Protein AF-F9QAK1-F1 (afdb_monomer)

Organism: NCBI:txid1035188

Foldseek 3Di:
DVVVVPDDPDDDDDDPQFPDDVVVVAQWTWGHPPPPDIDIGHDDKDFQPDDQLLQSLQVGLLVRCVSCVVVVHQDAEAEKEWEDAVVPDPVVSVVSSPNSNQVNCVVSVYGHPYYDYDHDPGIMMD

Structure (mmCIF, N/CA/C/O backbone):
data_AF-F9QAK1-F1
#
_entry.id   AF-F9QAK1-F1
#
loop_
_atom_site.group_PDB
_atom_site.id
_atom_site.type_symbol
_atom_site.label_atom_id
_atom_site.label_alt_id
_atom_site.label_comp_id
_atom_site.label_asym_id
_atom_site.label_entity_id
_atom_site.label_seq_id
_atom_site.pdbx_PDB_ins_code
_atom_site.Cartn_x
_atom_site.Cartn_y
_atom_site.Cartn_z
_atom_site.occupancy
_atom_site.B_iso_or_equiv
_atom_site.auth_seq_id
_atom_site.auth_comp_id
_atom_site.auth_asym_id
_atom_site.auth_atom_id
_atom_site.pdbx_PDB_model_num
ATOM 1 N N . MET A 1 1 ? 18.904 1.248 15.727 1.00 72.75 1 MET A N 1
ATOM 2 C CA . MET A 1 1 ? 18.724 2.076 14.516 1.00 72.75 1 MET A CA 1
ATOM 3 C C . MET A 1 1 ? 17.330 2.685 14.494 1.00 72.75 1 MET A C 1
ATOM 5 O O . MET A 1 1 ? 17.240 3.874 14.751 1.00 72.75 1 MET A O 1
ATOM 9 N N . LEU A 1 2 ? 16.257 1.900 14.322 1.00 72.50 2 LEU A N 1
ATOM 10 C CA . LEU A 1 2 ? 14.879 2.423 14.310 1.00 72.50 2 LEU A CA 1
ATOM 11 C C . LEU A 1 2 ? 14.512 3.217 15.576 1.00 72.50 2 LEU A C 1
ATOM 13 O O . LEU A 1 2 ? 14.074 4.354 15.477 1.00 72.50 2 LEU A O 1
ATOM 17 N N . GLY A 1 3 ? 14.806 2.680 16.765 1.00 76.06 3 GLY A N 1
ATOM 18 C CA . GLY A 1 3 ? 14.561 3.395 18.025 1.00 76.06 3 GLY A CA 1
ATOM 19 C C . GLY A 1 3 ? 15.327 4.717 18.172 1.00 76.06 3 GLY A C 1
ATOM 20 O O . GLY A 1 3 ? 14.906 5.570 18.936 1.00 76.06 3 GLY A O 1
ATOM 21 N N . THR A 1 4 ? 16.421 4.914 17.430 1.00 84.38 4 THR A N 1
ATOM 22 C CA . THR A 1 4 ? 17.136 6.200 17.375 1.00 84.38 4 THR A CA 1
ATOM 23 C C . THR A 1 4 ? 16.490 7.149 16.365 1.00 84.38 4 THR A C 1
ATOM 25 O O . THR A 1 4 ? 16.403 8.337 16.631 1.00 84.38 4 THR A O 1
ATOM 28 N N . ILE A 1 5 ? 16.015 6.635 15.224 1.00 82.75 5 ILE A N 1
ATOM 29 C CA . ILE A 1 5 ? 15.343 7.426 14.176 1.00 82.75 5 ILE A CA 1
ATOM 30 C C . ILE A 1 5 ? 14.000 7.976 14.674 1.00 82.75 5 ILE A C 1
ATOM 32 O O . ILE A 1 5 ? 13.645 9.104 14.354 1.00 82.75 5 ILE A O 1
ATOM 36 N N . LEU A 1 6 ? 13.263 7.185 15.458 1.00 81.69 6 LEU A N 1
ATOM 37 C CA . LEU A 1 6 ? 11.950 7.562 15.990 1.00 81.69 6 LEU A CA 1
ATOM 38 C C . LEU A 1 6 ? 12.024 8.391 17.282 1.00 81.69 6 LEU A C 1
ATOM 40 O O . LEU A 1 6 ? 10.997 8.877 17.754 1.00 81.69 6 LEU A O 1
ATOM 44 N N . GLN A 1 7 ? 13.212 8.554 17.871 1.00 81.56 7 GLN A N 1
ATOM 45 C CA . GLN A 1 7 ? 13.388 9.430 19.026 1.00 81.56 7 GLN A CA 1
ATOM 46 C C . GLN A 1 7 ? 13.265 10.893 18.603 1.00 81.56 7 GLN A C 1
ATOM 48 O O . GLN A 1 7 ? 13.864 11.330 17.624 1.00 81.56 7 GLN A O 1
ATOM 53 N N . SER A 1 8 ? 12.505 11.655 19.382 1.00 81.88 8 SER A N 1
ATOM 54 C CA . SER A 1 8 ? 12.328 13.088 19.189 1.00 81.88 8 SER A CA 1
ATOM 55 C C . SER A 1 8 ? 12.458 13.808 20.525 1.00 81.88 8 SER A C 1
ATOM 57 O O . SER A 1 8 ? 11.961 13.328 21.543 1.00 81.88 8 SER A O 1
ATOM 59 N N . GLU A 1 9 ? 13.124 14.961 20.509 1.00 85.44 9 GLU A N 1
ATOM 60 C CA . GLU A 1 9 ? 13.187 15.893 21.644 1.00 85.44 9 GLU A CA 1
ATOM 61 C C . GLU A 1 9 ? 12.029 16.905 21.626 1.00 85.44 9 GLU A C 1
ATOM 63 O O . GLU A 1 9 ? 11.902 17.725 22.535 1.00 85.44 9 GLU A O 1
ATOM 68 N N . LEU A 1 10 ? 11.186 16.869 20.587 1.00 86.25 10 LEU A N 1
ATOM 69 C CA . LEU A 1 10 ? 9.997 17.711 20.507 1.00 86.25 10 LEU A CA 1
ATOM 70 C C . LEU A 1 10 ? 8.976 17.305 21.572 1.00 86.25 10 LEU A C 1
ATOM 72 O O . LEU A 1 10 ? 8.874 16.137 21.951 1.00 86.25 10 LEU A O 1
ATOM 76 N N . GLU A 1 11 ? 8.195 18.283 22.035 1.00 84.00 11 GLU A N 1
ATOM 77 C CA . GLU A 1 11 ? 7.142 18.035 23.012 1.00 84.00 11 GLU A CA 1
ATOM 78 C C . GLU A 1 11 ? 6.151 16.998 22.478 1.00 84.00 11 GLU A C 1
ATOM 80 O O . GLU A 1 11 ? 5.661 17.074 21.347 1.00 84.00 11 GLU A O 1
ATOM 85 N N . LYS A 1 12 ? 5.872 16.001 23.316 1.00 80.81 12 LYS A N 1
ATOM 86 C CA . LYS A 1 12 ? 5.019 14.883 22.952 1.00 80.81 12 LYS A CA 1
ATOM 87 C C . LYS A 1 12 ? 3.567 15.344 22.857 1.00 80.81 12 LYS A C 1
ATOM 89 O O . LYS A 1 12 ? 2.920 15.619 23.866 1.00 80.81 12 LYS A O 1
ATOM 94 N N . PHE A 1 13 ? 3.037 15.367 21.641 1.00 84.00 13 PHE A N 1
ATOM 95 C CA . PHE A 1 13 ? 1.614 15.575 21.416 1.00 84.00 13 PHE A CA 1
ATOM 96 C C . PHE A 1 13 ? 0.839 14.296 21.752 1.00 84.00 13 PHE A C 1
ATOM 98 O O . PHE A 1 13 ? 1.142 13.230 21.224 1.00 84.00 13 PHE A O 1
ATOM 105 N N . THR A 1 14 ? -0.153 14.401 22.637 1.00 86.00 14 THR A N 1
ATOM 106 C CA . THR A 1 14 ? -1.003 13.271 23.039 1.00 86.00 14 THR A CA 1
ATOM 107 C C . THR A 1 14 ? -2.431 13.524 22.572 1.00 86.00 14 THR A C 1
ATOM 109 O O . THR A 1 14 ? -3.064 14.475 23.029 1.00 86.00 14 THR A O 1
ATOM 112 N N . ASP A 1 15 ? -2.946 12.661 21.696 1.00 89.88 15 ASP A N 1
ATOM 113 C CA . ASP A 1 15 ? -4.360 12.641 21.310 1.00 89.88 15 ASP A CA 1
ATOM 114 C C . ASP A 1 15 ? -5.036 11.408 21.933 1.00 89.88 15 ASP A C 1
ATOM 116 O O . ASP A 1 15 ? -4.719 10.288 21.533 1.00 89.88 15 ASP A O 1
ATOM 120 N N . PRO A 1 16 ? -5.979 11.574 22.880 1.00 90.62 16 PRO A N 1
ATOM 121 C CA . PRO A 1 16 ? -6.705 10.458 23.488 1.00 90.62 16 PRO A CA 1
ATOM 122 C C . PRO A 1 16 ? -7.487 9.579 22.501 1.00 90.62 16 PRO A C 1
ATOM 124 O O . PRO A 1 16 ? -7.897 8.482 22.872 1.00 90.62 16 PRO A O 1
ATOM 127 N N . ARG A 1 17 ? -7.748 10.058 21.278 1.00 92.94 17 ARG A N 1
ATOM 128 C CA . ARG A 1 17 ? -8.438 9.291 20.230 1.00 92.94 17 ARG A CA 1
ATOM 129 C C . ARG A 1 17 ? -7.494 8.432 19.395 1.00 92.94 17 ARG A C 1
ATOM 131 O O . ARG A 1 17 ? -7.968 7.560 18.673 1.00 92.94 17 ARG A O 1
ATOM 138 N N . LEU A 1 18 ? -6.181 8.647 19.482 1.00 91.62 18 LEU A N 1
ATOM 139 C CA . LEU A 1 18 ? -5.196 7.766 18.866 1.00 91.62 18 LEU A CA 1
ATOM 140 C C . LEU A 1 18 ? -5.006 6.541 19.770 1.00 91.62 18 LEU A C 1
ATOM 142 O O . LEU A 1 18 ? -4.286 6.591 20.763 1.00 91.62 18 LEU A O 1
ATOM 146 N N . LEU A 1 19 ? -5.699 5.452 19.438 1.00 87.31 19 LEU A N 1
ATOM 147 C CA . LEU A 1 19 ? -5.730 4.223 20.234 1.00 87.31 19 LEU A CA 1
ATOM 148 C C . LEU A 1 19 ? -4.431 3.422 20.110 1.00 87.31 19 LEU A C 1
ATOM 150 O O . LEU A 1 19 ? -3.982 2.817 21.079 1.00 87.31 19 LEU A O 1
ATOM 154 N N . VAL A 1 20 ? -3.855 3.417 18.907 1.00 84.31 20 VAL A N 1
ATOM 155 C CA . VAL A 1 20 ? -2.597 2.742 18.570 1.00 84.31 20 VAL A CA 1
ATOM 156 C C . VAL A 1 20 ? -1.777 3.705 17.721 1.00 84.31 20 VAL A C 1
ATOM 158 O O . VAL A 1 20 ? -2.305 4.313 16.788 1.00 84.31 20 VAL A O 1
ATOM 161 N N . GLY A 1 21 ? -0.500 3.870 18.053 1.00 78.44 21 GLY A N 1
ATOM 162 C CA . GLY A 1 21 ? 0.414 4.767 17.350 1.00 78.44 21 GLY A CA 1
ATOM 163 C C . GLY A 1 21 ? 1.869 4.361 17.568 1.00 78.44 21 GLY A C 1
ATOM 164 O O . GLY A 1 21 ? 2.149 3.269 18.051 1.00 78.44 21 GLY A O 1
ATOM 165 N N . ASN A 1 22 ? 2.810 5.265 17.280 1.00 66.19 22 ASN A N 1
ATOM 166 C CA . ASN A 1 22 ? 4.254 4.970 17.325 1.00 66.19 22 ASN A CA 1
ATOM 167 C C . ASN A 1 22 ? 4.776 4.494 18.693 1.00 66.19 22 ASN A C 1
ATOM 169 O O . ASN A 1 22 ? 5.890 3.987 18.785 1.00 66.19 22 ASN A O 1
ATOM 173 N N . GLU A 1 23 ? 4.009 4.685 19.764 1.00 63.03 23 GLU A N 1
ATOM 174 C CA . GLU A 1 23 ? 4.409 4.313 21.121 1.00 63.03 23 GLU A CA 1
ATOM 175 C C . GLU A 1 23 ? 4.351 2.810 21.387 1.00 63.03 23 GLU A C 1
ATOM 177 O O . GLU A 1 23 ? 5.094 2.319 22.236 1.00 63.03 23 GLU A O 1
ATOM 182 N N . THR A 1 24 ? 3.487 2.084 20.675 1.00 61.81 24 THR A N 1
ATOM 183 C CA . THR A 1 24 ? 3.308 0.638 20.853 1.00 61.81 24 THR A CA 1
ATOM 184 C C . THR A 1 24 ? 4.110 -0.190 19.853 1.00 61.81 24 THR A C 1
ATOM 186 O O . THR A 1 24 ? 4.140 -1.407 19.993 1.00 61.81 24 THR A O 1
ATOM 189 N N . ALA A 1 25 ? 4.824 0.455 18.916 1.00 60.41 25 ALA A N 1
ATOM 190 C CA . ALA A 1 25 ? 5.559 -0.202 17.828 1.00 60.41 25 ALA A CA 1
ATOM 191 C C . ALA A 1 25 ? 4.698 -1.218 17.048 1.00 60.41 25 ALA A C 1
ATOM 193 O O . ALA A 1 25 ? 5.206 -2.249 16.618 1.00 60.41 25 ALA A O 1
ATOM 194 N N . ASP A 1 26 ? 3.403 -0.924 16.913 1.00 65.06 26 ASP A N 1
ATOM 195 C CA . ASP A 1 26 ? 2.467 -1.702 16.103 1.00 65.06 26 ASP A CA 1
ATOM 196 C C . ASP A 1 26 ? 2.605 -1.346 14.619 1.00 65.06 26 ASP A C 1
ATOM 198 O O . ASP A 1 26 ? 2.964 -0.218 14.269 1.00 65.06 26 ASP A O 1
ATOM 202 N N . ASP A 1 27 ? 2.244 -2.297 13.760 1.00 72.19 27 ASP A N 1
ATOM 203 C CA . ASP A 1 27 ? 2.361 -2.196 12.300 1.00 72.19 27 ASP A CA 1
ATOM 204 C C . ASP A 1 27 ? 1.354 -1.200 11.676 1.00 72.19 27 ASP A C 1
ATOM 206 O O . ASP A 1 27 ? 1.401 -0.906 10.486 1.00 72.19 27 ASP A O 1
ATOM 210 N N . ALA A 1 28 ? 0.436 -0.629 12.469 1.00 86.38 28 ALA A N 1
ATOM 211 C CA . ALA A 1 28 ? -0.543 0.354 12.010 1.00 86.38 28 ALA A CA 1
ATOM 212 C C . ALA A 1 28 ? -0.965 1.341 13.111 1.00 86.38 28 ALA A C 1
ATOM 214 O O . ALA A 1 28 ? -0.950 1.039 14.304 1.00 86.38 28 ALA A O 1
ATOM 215 N N . ALA A 1 29 ? -1.438 2.517 12.700 1.00 91.44 29 ALA A N 1
ATOM 216 C CA . ALA A 1 29 ? -2.108 3.469 13.579 1.00 91.44 29 ALA A CA 1
ATOM 217 C C . ALA A 1 29 ? -3.623 3.227 13.592 1.00 91.44 29 ALA A C 1
ATOM 219 O O . ALA A 1 29 ? -4.223 2.968 12.547 1.00 91.44 29 ALA A O 1
ATOM 220 N N . VAL A 1 30 ? -4.259 3.380 14.758 1.00 94.00 30 VAL A N 1
ATOM 221 C CA . VAL A 1 30 ? -5.718 3.270 14.912 1.00 94.00 30 VAL A CA 1
ATOM 222 C C . VAL A 1 30 ? -6.275 4.524 15.575 1.00 94.00 30 VAL A C 1
ATOM 224 O O . VAL A 1 30 ? -5.872 4.876 16.682 1.00 94.00 30 VAL A O 1
ATOM 227 N N . TYR A 1 31 ? -7.231 5.179 14.918 1.00 95.00 31 TYR A N 1
ATOM 228 C CA . TYR A 1 31 ? -7.869 6.410 15.388 1.00 95.00 31 TYR A CA 1
ATOM 229 C C . TYR A 1 31 ? -9.369 6.217 15.642 1.00 95.00 31 TYR A C 1
ATOM 231 O O . TYR A 1 31 ? -10.095 5.807 14.739 1.00 95.00 31 TYR A O 1
ATOM 239 N N . ASP A 1 32 ? -9.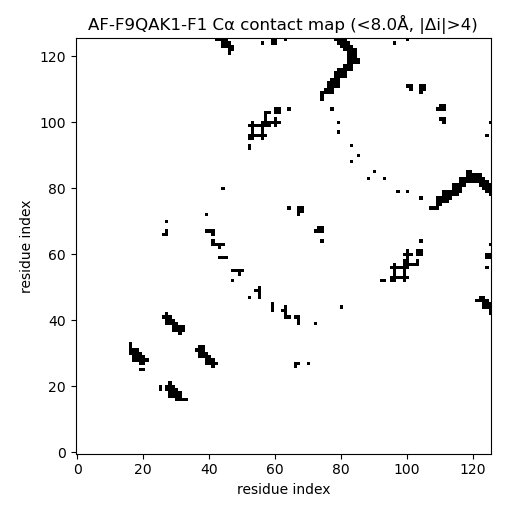854 6.541 16.840 1.00 95.62 32 ASP A N 1
ATOM 240 C CA . ASP A 1 32 ? -11.275 6.471 17.202 1.00 95.62 32 ASP A CA 1
ATOM 241 C C . ASP A 1 32 ? -12.066 7.674 16.663 1.00 95.62 32 ASP A C 1
ATOM 243 O O . ASP A 1 32 ? -11.763 8.838 16.944 1.00 95.62 32 ASP A O 1
ATOM 247 N N . LEU A 1 33 ? -13.142 7.397 15.926 1.00 95.94 33 LEU A N 1
ATOM 248 C CA . LEU A 1 33 ? -14.067 8.414 15.425 1.00 95.94 33 LEU A CA 1
ATOM 249 C C . LEU A 1 33 ? -15.097 8.874 16.474 1.00 95.94 33 LEU A C 1
ATOM 251 O O . LEU A 1 33 ? -15.862 9.804 16.214 1.00 95.94 33 LEU A O 1
ATOM 255 N N . GLY A 1 34 ? -15.132 8.254 17.658 1.00 95.88 34 GLY A N 1
ATOM 256 C CA . GLY A 1 34 ? -16.017 8.615 18.771 1.00 95.88 34 GLY A CA 1
ATOM 257 C C . GLY A 1 34 ? -17.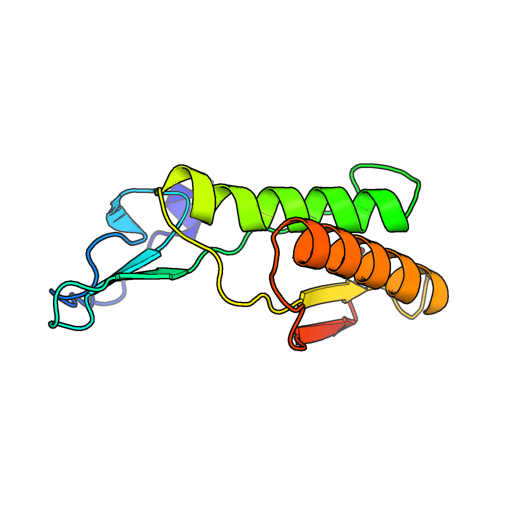443 8.070 18.642 1.00 95.88 34 GLY A C 1
ATOM 258 O O . GLY A 1 34 ? -18.334 8.457 19.396 1.00 95.88 34 GLY A O 1
ATOM 259 N N . ASN A 1 35 ? -17.674 7.178 17.681 1.00 96.00 35 ASN A N 1
ATOM 260 C CA . ASN A 1 35 ? -18.950 6.503 17.434 1.00 96.00 35 ASN A CA 1
ATOM 261 C C . ASN A 1 35 ? -18.812 4.969 17.475 1.00 96.00 35 ASN A C 1
ATOM 263 O O . ASN A 1 35 ? -19.673 4.259 16.956 1.00 96.00 35 ASN A O 1
ATOM 267 N N . GLY A 1 36 ? -17.726 4.466 18.073 1.00 93.38 36 GLY A N 1
ATOM 268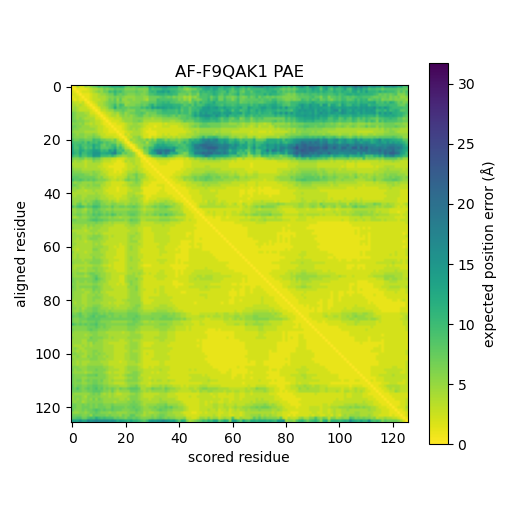 C CA . GLY A 1 36 ? -17.402 3.040 18.121 1.00 93.38 36 GLY A CA 1
ATOM 269 C C . GLY A 1 36 ? -16.753 2.496 16.843 1.00 93.38 36 GLY A C 1
ATOM 270 O O . GLY A 1 36 ? -16.618 1.282 16.719 1.00 93.38 36 GLY A O 1
ATOM 271 N N . ILE A 1 37 ? -16.364 3.363 15.899 1.00 95.25 37 ILE A N 1
ATOM 272 C CA . ILE A 1 37 ? -15.631 2.999 14.680 1.00 95.25 37 ILE A CA 1
ATOM 273 C C . ILE A 1 37 ? -14.199 3.534 14.776 1.00 95.25 37 ILE A C 1
ATOM 275 O O . ILE A 1 37 ? -13.997 4.728 14.992 1.00 95.25 37 ILE A O 1
ATOM 279 N N . GLY A 1 38 ? -13.217 2.658 14.557 1.00 95.25 38 GLY A N 1
ATOM 280 C CA . GLY A 1 38 ? -11.810 3.027 14.404 1.00 95.25 38 GLY A CA 1
ATOM 281 C C . GLY A 1 38 ? -11.389 3.097 12.934 1.00 95.25 38 GLY A C 1
ATOM 282 O O . GLY A 1 38 ? -11.809 2.267 12.127 1.00 95.25 38 GLY A O 1
ATOM 283 N N . ILE A 1 39 ? -10.545 4.067 12.586 1.00 96.69 39 ILE A N 1
ATOM 284 C CA . ILE A 1 39 ? -9.828 4.123 11.308 1.00 96.69 39 ILE A CA 1
ATOM 285 C C . ILE A 1 39 ? -8.441 3.538 11.505 1.00 96.69 39 ILE A C 1
ATOM 287 O O . ILE A 1 39 ? -7.701 4.001 12.367 1.00 96.69 39 ILE A O 1
ATOM 291 N N . ILE A 1 40 ? -8.095 2.555 10.680 1.00 95.50 40 ILE A N 1
ATOM 292 C CA . ILE A 1 40 ? -6.764 1.955 10.650 1.00 95.50 40 ILE A CA 1
ATOM 293 C C . ILE A 1 40 ? -5.993 2.566 9.482 1.00 95.50 40 ILE A C 1
ATOM 295 O O . ILE A 1 40 ? -6.508 2.628 8.364 1.00 95.50 40 ILE A O 1
ATOM 299 N N . SER A 1 41 ? -4.772 3.016 9.745 1.00 95.19 41 SER A N 1
ATOM 300 C CA . SER A 1 41 ? -3.8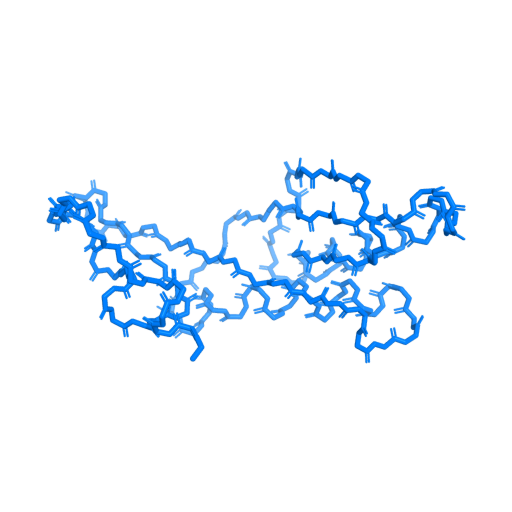50 3.547 8.746 1.00 95.19 41 SER A CA 1
ATOM 301 C C . SER A 1 41 ? -2.515 2.829 8.873 1.00 95.19 41 SER A C 1
ATOM 303 O O . SER A 1 41 ? -1.886 2.892 9.925 1.00 95.19 41 SER A O 1
ATOM 305 N N . THR A 1 42 ? -2.074 2.193 7.795 1.00 94.38 42 THR A N 1
ATOM 306 C CA . THR A 1 42 ? -0.756 1.554 7.685 1.00 94.38 42 THR A CA 1
ATOM 307 C C . THR A 1 42 ? -0.027 2.076 6.446 1.00 94.38 42 THR A C 1
ATOM 309 O O . THR A 1 42 ? -0.649 2.630 5.534 1.00 94.38 42 THR A O 1
ATOM 312 N N . THR A 1 43 ? 1.292 1.924 6.430 1.00 93.88 43 THR A N 1
ATOM 313 C CA . THR A 1 43 ? 2.145 2.127 5.265 1.00 93.88 43 THR A CA 1
ATOM 314 C C . THR A 1 43 ? 3.359 1.211 5.376 1.00 93.88 43 THR A C 1
ATOM 316 O O . THR A 1 43 ? 4.055 1.246 6.385 1.00 93.88 43 THR A O 1
ATOM 319 N N . ASP A 1 44 ? 3.666 0.468 4.316 1.00 91.44 44 ASP A N 1
ATOM 320 C CA . ASP A 1 44 ? 4.884 -0.340 4.231 1.00 91.44 44 ASP A CA 1
ATOM 321 C C . ASP A 1 44 ? 5.379 -0.394 2.783 1.00 91.44 44 ASP A C 1
ATOM 323 O O . ASP A 1 44 ? 4.583 -0.634 1.875 1.00 91.44 44 ASP A O 1
ATOM 327 N N . PHE A 1 45 ? 6.668 -0.125 2.557 1.00 89.06 45 PHE A N 1
ATOM 328 C CA . PHE A 1 45 ? 7.268 -0.071 1.221 1.00 89.06 45 PHE A CA 1
ATOM 329 C C . PHE A 1 45 ? 8.585 -0.811 1.132 1.00 89.06 45 PHE A C 1
ATOM 331 O O . PHE A 1 45 ? 9.404 -0.822 2.050 1.00 89.06 45 PHE A O 1
ATOM 338 N N . PHE A 1 46 ? 8.845 -1.308 -0.074 1.00 88.81 46 PHE A N 1
ATOM 339 C CA . PHE A 1 46 ? 10.014 -2.118 -0.364 1.00 88.81 46 PHE A CA 1
ATOM 340 C C . PHE A 1 46 ? 10.757 -1.620 -1.594 1.00 88.81 46 PHE A C 1
ATOM 342 O O . PHE A 1 46 ? 10.172 -1.059 -2.521 1.00 88.81 46 PHE A O 1
ATOM 349 N N . MET A 1 47 ? 12.057 -1.902 -1.610 1.00 94.25 47 MET A N 1
ATOM 350 C CA . MET A 1 47 ? 12.823 -2.020 -2.849 1.00 94.25 47 MET A CA 1
ATOM 351 C C . MET A 1 47 ? 12.451 -3.340 -3.556 1.00 94.25 47 MET A C 1
ATOM 353 O O . MET A 1 47 ? 11.884 -4.227 -2.911 1.00 94.25 47 MET A O 1
ATOM 357 N N . PRO A 1 48 ? 12.766 -3.523 -4.852 1.00 91.50 48 PRO A N 1
ATOM 358 C CA . PRO A 1 48 ? 12.421 -4.742 -5.575 1.00 91.50 48 PRO A CA 1
ATOM 359 C C . PRO A 1 48 ? 12.962 -6.003 -4.892 1.00 91.50 48 PRO A C 1
ATOM 361 O O . PRO A 1 48 ? 14.165 -6.160 -4.702 1.00 91.50 48 PRO A O 1
ATOM 364 N N . ILE A 1 49 ? 12.051 -6.909 -4.541 1.00 92.75 49 ILE A N 1
ATOM 365 C CA . ILE A 1 49 ? 12.349 -8.217 -3.929 1.00 92.75 49 ILE A CA 1
ATOM 366 C C . ILE A 1 49 ? 12.322 -9.369 -4.944 1.00 92.75 49 ILE A C 1
ATOM 368 O O . ILE A 1 49 ? 12.742 -10.481 -4.632 1.00 92.75 49 ILE A O 1
ATOM 372 N N . VAL A 1 50 ? 11.813 -9.102 -6.149 1.00 96.31 50 VAL A N 1
ATOM 373 C CA . VAL A 1 50 ? 11.726 -10.028 -7.283 1.00 96.31 50 VAL A CA 1
ATOM 374 C C . VAL A 1 50 ? 11.986 -9.271 -8.587 1.00 96.31 50 VAL A C 1
ATOM 376 O O . VAL A 1 50 ? 11.799 -8.055 -8.647 1.00 96.31 50 VAL A O 1
ATOM 379 N N . ASP A 1 51 ? 12.393 -9.996 -9.629 1.00 96.00 51 ASP A N 1
ATOM 380 C CA . ASP A 1 51 ? 12.741 -9.407 -10.929 1.00 96.00 5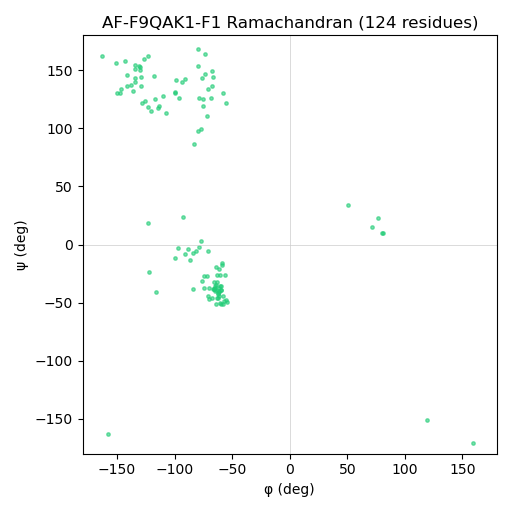1 ASP A CA 1
ATOM 381 C C . ASP A 1 51 ? 11.516 -9.006 -11.761 1.00 96.00 51 ASP A C 1
ATOM 383 O O . ASP A 1 51 ? 11.586 -8.061 -12.551 1.00 96.00 51 ASP A O 1
ATOM 387 N N . ASP A 1 52 ? 10.397 -9.730 -11.624 1.00 98.00 52 ASP A N 1
ATOM 388 C CA . ASP A 1 52 ? 9.181 -9.404 -12.365 1.00 98.00 52 ASP A CA 1
ATOM 389 C C . ASP A 1 52 ? 8.502 -8.165 -11.752 1.00 98.00 52 ASP A C 1
ATOM 391 O O . ASP A 1 52 ? 8.102 -8.196 -10.584 1.00 98.00 52 ASP A O 1
ATOM 395 N N . PRO A 1 53 ? 8.340 -7.063 -12.511 1.00 97.75 53 PRO A N 1
ATOM 396 C CA . PRO A 1 53 ? 7.817 -5.825 -11.947 1.00 97.75 53 PRO A CA 1
ATOM 397 C C . PRO A 1 53 ? 6.360 -5.945 -11.488 1.00 97.75 53 PRO A C 1
ATOM 399 O O . PRO A 1 53 ? 5.967 -5.294 -10.524 1.00 97.75 53 PRO A O 1
ATOM 402 N N . PHE A 1 54 ? 5.553 -6.764 -12.166 1.00 98.44 54 PHE A N 1
ATOM 403 C CA . PHE A 1 54 ? 4.150 -6.947 -11.808 1.00 98.44 54 PHE A CA 1
ATOM 404 C C . PHE A 1 54 ? 4.022 -7.741 -10.506 1.00 98.44 54 PHE A C 1
ATOM 406 O O . PHE A 1 54 ? 3.284 -7.331 -9.610 1.00 98.44 54 PHE A O 1
ATOM 413 N N . ASP A 1 55 ? 4.789 -8.820 -10.352 1.00 98.38 55 ASP A N 1
ATOM 414 C CA . ASP A 1 55 ? 4.825 -9.578 -9.103 1.00 98.38 55 ASP A CA 1
ATOM 415 C C . ASP A 1 55 ? 5.411 -8.753 -7.954 1.00 98.38 55 ASP A C 1
ATOM 417 O O . ASP A 1 55 ? 4.862 -8.796 -6.854 1.00 98.38 55 ASP A O 1
ATOM 421 N N . PHE A 1 56 ? 6.442 -7.931 -8.194 1.00 97.88 56 PHE A N 1
ATOM 422 C CA . PHE A 1 56 ? 6.933 -6.985 -7.185 1.00 97.88 56 PHE A CA 1
ATOM 423 C C . PHE A 1 56 ? 5.800 -6.084 -6.678 1.00 97.88 56 PHE A C 1
ATOM 425 O O . PHE A 1 56 ? 5.577 -5.997 -5.470 1.00 97.88 56 PHE A O 1
ATOM 432 N N . GLY A 1 57 ? 5.038 -5.482 -7.595 1.00 97.62 57 GLY A N 1
ATOM 433 C CA . GLY A 1 57 ? 3.905 -4.640 -7.235 1.00 97.62 57 GLY A CA 1
ATOM 434 C C . GLY A 1 57 ? 2.807 -5.373 -6.469 1.00 97.62 57 GLY A C 1
ATOM 435 O O . GLY A 1 57 ? 2.273 -4.843 -5.495 1.00 97.62 57 GLY A O 1
ATOM 436 N 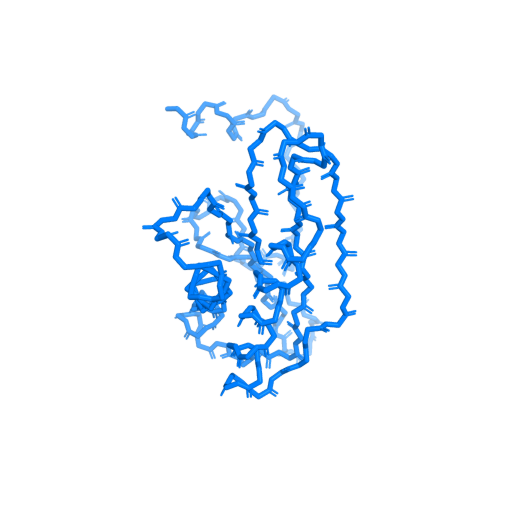N . ARG A 1 58 ? 2.492 -6.613 -6.865 1.00 98.19 58 ARG A N 1
ATOM 437 C CA . ARG A 1 58 ? 1.524 -7.450 -6.142 1.00 98.19 58 ARG A CA 1
ATOM 438 C C . ARG A 1 58 ? 1.988 -7.756 -4.729 1.00 98.19 58 ARG A C 1
ATOM 440 O O . ARG A 1 58 ? 1.181 -7.649 -3.809 1.00 98.19 58 ARG A O 1
ATOM 447 N N . ILE A 1 59 ? 3.251 -8.145 -4.549 1.00 97.88 59 ILE A N 1
ATOM 448 C CA . ILE A 1 59 ? 3.772 -8.530 -3.234 1.00 97.88 59 ILE A CA 1
ATOM 449 C C . ILE A 1 59 ? 3.816 -7.315 -2.304 1.00 97.88 59 ILE A C 1
ATOM 451 O O . ILE A 1 59 ? 3.320 -7.416 -1.185 1.00 97.88 59 ILE A O 1
ATOM 455 N N . ALA A 1 60 ? 4.326 -6.172 -2.774 1.00 97.00 60 ALA A N 1
ATOM 456 C CA . ALA A 1 60 ? 4.393 -4.942 -1.982 1.00 97.00 60 ALA A CA 1
ATOM 457 C C . ALA A 1 60 ? 3.001 -4.500 -1.495 1.00 97.00 60 ALA A C 1
ATOM 459 O O . ALA A 1 60 ? 2.783 -4.369 -0.291 1.00 97.00 60 ALA A O 1
ATOM 460 N N . ALA A 1 61 ? 2.025 -4.402 -2.405 1.00 97.38 61 ALA A N 1
ATOM 461 C CA . ALA A 1 61 ? 0.664 -4.014 -2.040 1.00 97.38 61 ALA A CA 1
ATOM 462 C C . ALA A 1 61 ? -0.025 -5.051 -1.137 1.00 97.38 61 ALA A C 1
ATOM 464 O O . ALA A 1 61 ? -0.743 -4.687 -0.209 1.00 97.38 61 ALA A O 1
ATOM 465 N N . THR A 1 62 ? 0.196 -6.351 -1.373 1.00 97.69 62 THR A N 1
ATOM 466 C CA . THR A 1 62 ? -0.353 -7.412 -0.508 1.00 97.69 62 THR A CA 1
ATOM 467 C C . THR A 1 62 ? 0.190 -7.294 0.911 1.00 97.69 62 THR A C 1
ATOM 469 O O . THR A 1 62 ? -0.574 -7.428 1.865 1.00 97.69 62 THR A O 1
ATOM 472 N N . ASN A 1 63 ? 1.487 -7.014 1.052 1.00 96.06 63 ASN A N 1
ATOM 473 C CA . ASN A 1 63 ? 2.119 -6.825 2.348 1.00 96.06 63 ASN A CA 1
ATOM 474 C C . ASN A 1 63 ? 1.549 -5.596 3.066 1.00 96.06 63 ASN A C 1
ATOM 476 O O . ASN A 1 63 ? 1.064 -5.728 4.183 1.00 96.06 63 ASN A O 1
ATOM 480 N N . ALA A 1 64 ? 1.501 -4.439 2.401 1.00 95.81 64 ALA A N 1
ATOM 481 C CA . ALA A 1 64 ? 0.944 -3.219 2.989 1.00 95.81 64 ALA A CA 1
ATOM 482 C C . ALA A 1 64 ? -0.535 -3.374 3.401 1.00 95.81 64 ALA A C 1
ATOM 484 O O . ALA A 1 64 ? -0.974 -2.840 4.414 1.00 95.81 64 ALA A O 1
ATOM 485 N N . ILE A 1 65 ? -1.332 -4.136 2.645 1.00 96.81 65 ILE A N 1
AT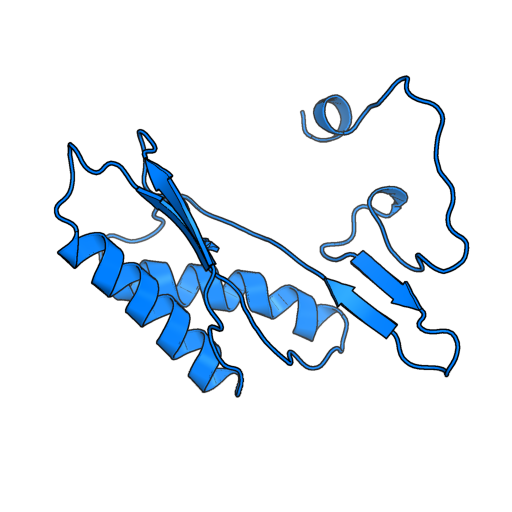OM 486 C CA . ILE A 1 65 ? -2.727 -4.429 3.008 1.00 96.81 65 ILE A CA 1
ATOM 487 C C . ILE A 1 65 ? -2.806 -5.398 4.204 1.00 96.81 65 ILE A C 1
ATOM 489 O O . ILE A 1 65 ? -3.797 -5.387 4.941 1.00 96.81 65 ILE A O 1
ATOM 493 N N . SER A 1 66 ? -1.793 -6.243 4.407 1.00 95.81 66 SER A N 1
ATOM 494 C CA . SER A 1 66 ? -1.832 -7.307 5.410 1.00 95.81 66 SER A CA 1
ATOM 495 C C . SER A 1 66 ? -1.946 -6.788 6.846 1.00 95.81 66 SER A C 1
ATOM 497 O O . SER A 1 66 ? -2.677 -7.400 7.624 1.00 95.81 66 SER A O 1
ATOM 499 N N . ASP A 1 67 ? -1.377 -5.621 7.167 1.00 94.38 67 ASP A N 1
ATOM 500 C CA . ASP A 1 67 ? -1.484 -5.029 8.511 1.00 94.38 67 ASP A CA 1
ATOM 501 C C . ASP A 1 67 ? -2.930 -4.665 8.857 1.00 94.38 67 ASP A C 1
ATOM 503 O O . ASP A 1 67 ? -3.378 -4.845 9.989 1.00 94.38 67 ASP A O 1
ATOM 507 N N . ILE A 1 68 ? -3.718 -4.226 7.866 1.00 95.75 68 ILE A N 1
ATOM 508 C CA . ILE A 1 68 ? -5.147 -3.962 8.073 1.00 95.75 68 ILE A CA 1
ATOM 509 C C . ILE A 1 68 ? -5.861 -5.247 8.494 1.00 95.75 68 ILE A C 1
ATOM 511 O O . ILE A 1 68 ? -6.667 -5.225 9.425 1.00 95.75 68 ILE A O 1
ATOM 515 N N . PHE A 1 69 ? -5.563 -6.368 7.833 1.00 95.00 69 PHE A N 1
ATOM 516 C CA . PHE A 1 69 ? -6.148 -7.660 8.184 1.00 95.00 69 PHE A CA 1
ATOM 517 C C . PHE A 1 69 ? -5.620 -8.199 9.518 1.00 95.00 69 PHE A C 1
ATOM 519 O O . PHE A 1 69 ? -6.405 -8.761 10.283 1.00 95.00 69 PHE A O 1
ATOM 526 N N . ALA A 1 70 ? -4.336 -8.003 9.828 1.00 92.81 70 ALA A N 1
ATOM 527 C CA . ALA A 1 70 ? -3.727 -8.401 11.097 1.00 92.81 70 ALA A CA 1
ATOM 528 C C . ALA A 1 70 ? -4.383 -7.693 12.293 1.00 92.81 70 ALA A C 1
ATOM 530 O O . ALA A 1 70 ? -4.654 -8.322 13.315 1.00 92.81 70 ALA A O 1
ATOM 531 N N . MET A 1 71 ? -4.756 -6.423 12.119 1.00 92.12 71 MET A N 1
ATOM 532 C CA . MET A 1 71 ? -5.509 -5.640 13.104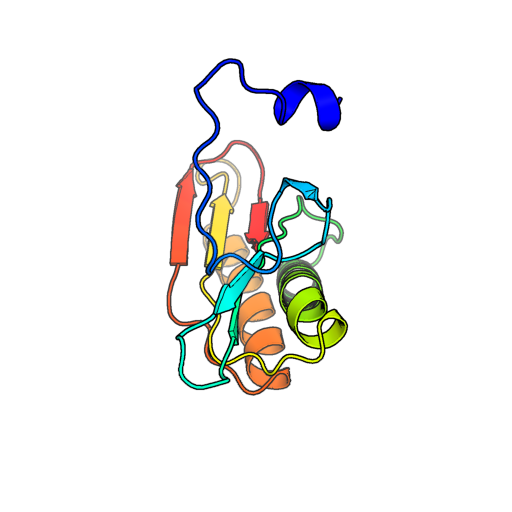 1.00 92.12 71 MET A CA 1
ATOM 533 C C . MET A 1 71 ? -7.011 -5.986 13.153 1.00 92.12 71 MET A C 1
ATOM 535 O O . MET A 1 71 ? -7.777 -5.347 13.876 1.00 92.12 71 MET A O 1
ATOM 539 N N . GLY A 1 72 ? -7.469 -6.978 12.378 1.00 93.31 72 GLY A N 1
ATOM 540 C CA . GLY A 1 72 ? -8.880 -7.367 12.276 1.00 93.31 72 GLY A CA 1
ATOM 541 C C . GLY A 1 72 ? -9.751 -6.356 11.524 1.00 93.31 72 GLY A C 1
ATOM 542 O O . GLY A 1 72 ? -10.980 -6.400 11.614 1.00 93.31 72 GLY A O 1
ATOM 543 N N . GLY A 1 73 ? -9.127 -5.427 10.800 1.00 95.38 73 GLY A N 1
ATOM 544 C CA . GLY A 1 73 ? -9.791 -4.405 10.013 1.00 95.38 73 GLY A CA 1
ATOM 545 C C . GLY A 1 73 ? -10.292 -4.905 8.663 1.00 95.38 73 GLY A C 1
ATOM 546 O O . GLY A 1 73 ? -9.938 -5.977 8.171 1.00 95.38 73 GLY A O 1
ATOM 547 N N . LYS A 1 74 ? -11.114 -4.070 8.028 1.00 97.38 74 LYS A N 1
ATOM 548 C CA . LYS A 1 74 ? -11.524 -4.238 6.635 1.00 97.38 74 LYS A CA 1
ATOM 549 C C . LYS A 1 74 ? -10.933 -3.089 5.819 1.00 97.38 74 LYS A C 1
ATOM 551 O O . LYS A 1 74 ? -11.285 -1.941 6.103 1.00 97.38 74 LYS A O 1
ATOM 556 N N . PRO A 1 75 ? -10.089 -3.355 4.809 1.00 97.50 75 PRO A N 1
ATOM 557 C CA . PRO A 1 75 ? -9.571 -2.287 3.974 1.00 97.50 75 PRO A CA 1
ATOM 558 C C . PRO A 1 75 ? -10.712 -1.659 3.164 1.00 97.50 75 PRO A C 1
ATOM 560 O O . PRO A 1 75 ? -11.657 -2.337 2.752 1.00 97.50 75 PRO A O 1
ATOM 563 N N . ILE A 1 76 ? -10.634 -0.345 2.953 1.00 97.69 76 ILE A N 1
ATOM 564 C CA . ILE A 1 76 ? -11.659 0.425 2.225 1.00 97.69 76 ILE A CA 1
ATOM 565 C C . ILE A 1 76 ? -11.102 1.165 1.005 1.00 97.69 76 ILE A C 1
ATOM 567 O O . ILE A 1 76 ? -11.849 1.453 0.073 1.00 97.69 76 ILE A O 1
ATOM 571 N N . MET A 1 77 ? -9.801 1.457 0.991 1.00 97.25 77 MET A N 1
ATOM 572 C CA . MET A 1 77 ? -9.086 2.109 -0.107 1.00 97.25 77 MET A CA 1
ATOM 573 C C . MET A 1 77 ? -7.578 1.899 0.053 1.00 97.25 77 MET A C 1
ATOM 575 O O . MET A 1 77 ? -7.118 1.613 1.157 1.00 97.25 77 MET A O 1
ATOM 579 N N . ALA A 1 78 ? -6.828 2.097 -1.029 1.00 97.75 78 ALA A N 1
ATOM 580 C CA . ALA A 1 78 ? -5.372 2.198 -1.016 1.00 97.75 78 ALA A CA 1
ATOM 581 C C . ALA A 1 78 ? -4.915 3.391 -1.868 1.00 97.75 78 ALA A C 1
ATOM 583 O O . ALA A 1 78 ? -5.613 3.797 -2.800 1.00 97.75 78 ALA A O 1
ATOM 584 N N . ILE A 1 79 ? -3.738 3.935 -1.569 1.00 97.69 79 ILE A N 1
ATOM 585 C CA . ILE A 1 79 ? -3.052 4.949 -2.378 1.00 97.69 79 ILE A CA 1
ATOM 586 C C . ILE A 1 79 ? -1.615 4.489 -2.611 1.00 97.69 79 ILE A C 1
ATOM 588 O O . ILE A 1 79 ? -0.978 4.002 -1.686 1.00 97.69 79 ILE A O 1
ATOM 592 N N . ALA A 1 80 ? -1.119 4.634 -3.837 1.00 97.00 80 ALA A N 1
ATOM 593 C CA . ALA A 1 80 ? 0.239 4.226 -4.179 1.00 97.00 80 ALA A CA 1
ATOM 594 C C . ALA A 1 80 ? 1.270 5.235 -3.659 1.00 97.00 80 ALA A C 1
ATOM 596 O O . ALA A 1 80 ? 1.065 6.451 -3.755 1.00 97.00 80 ALA A O 1
ATOM 597 N N . ILE A 1 81 ? 2.416 4.739 -3.204 1.00 97.19 81 ILE A N 1
ATOM 598 C CA . ILE A 1 81 ? 3.614 5.556 -2.967 1.00 97.19 81 ILE A CA 1
ATOM 599 C C . ILE A 1 81 ? 4.718 4.996 -3.855 1.00 97.19 81 ILE A C 1
ATOM 601 O O . ILE A 1 81 ? 5.128 3.858 -3.670 1.00 97.19 81 ILE A O 1
ATOM 605 N N . LEU A 1 82 ? 5.183 5.779 -4.832 1.00 97.38 82 LEU A N 1
ATOM 606 C CA . LEU A 1 82 ? 6.129 5.316 -5.851 1.00 97.38 82 LEU A CA 1
ATOM 607 C C . LEU A 1 82 ? 7.399 6.178 -5.883 1.00 97.38 82 LEU A C 1
ATOM 609 O O . LEU A 1 82 ? 7.355 7.360 -6.216 1.00 97.38 82 LEU A O 1
ATOM 613 N N . GLY A 1 83 ? 8.550 5.572 -5.612 1.00 97.56 83 GLY A N 1
ATOM 614 C CA . GLY A 1 83 ? 9.854 6.105 -6.013 1.00 97.56 83 GLY A CA 1
ATOM 615 C C . GLY A 1 83 ? 10.314 5.387 -7.275 1.00 97.56 83 GLY A C 1
ATOM 616 O O . GLY A 1 83 ? 10.241 4.160 -7.325 1.00 97.56 83 GLY A O 1
ATOM 617 N N . PHE A 1 84 ? 10.744 6.106 -8.314 1.00 97.69 84 PHE A N 1
ATOM 618 C CA . PHE A 1 84 ? 11.160 5.450 -9.555 1.00 97.69 84 PHE A CA 1
ATOM 619 C C . PHE A 1 84 ? 12.299 6.189 -10.276 1.00 97.69 84 PHE A C 1
ATOM 621 O O . PHE A 1 84 ? 12.196 7.404 -10.449 1.00 97.69 84 PHE A O 1
ATOM 628 N N . PRO A 1 85 ? 13.352 5.489 -10.750 1.00 96.81 85 PRO A N 1
ATOM 629 C CA . PRO A 1 85 ? 14.488 6.120 -11.420 1.00 96.81 85 PRO A CA 1
ATOM 630 C C . PRO A 1 85 ? 14.190 6.379 -12.896 1.00 96.81 85 PRO A C 1
ATOM 632 O O . PRO A 1 85 ? 14.543 5.584 -13.772 1.00 96.81 85 PRO A O 1
ATOM 635 N N . ILE A 1 86 ? 13.572 7.524 -13.191 1.00 95.44 86 ILE A N 1
ATOM 636 C CA . ILE A 1 86 ? 13.063 7.846 -14.540 1.00 95.44 86 ILE A CA 1
ATOM 637 C C . ILE A 1 86 ? 14.163 7.968 -15.606 1.00 95.44 86 ILE A C 1
ATOM 639 O O . ILE A 1 86 ? 13.888 7.879 -16.799 1.00 95.44 86 ILE A O 1
ATOM 643 N N . ASN A 1 87 ? 15.412 8.172 -15.179 1.00 95.69 87 ASN A N 1
ATOM 644 C CA . ASN A 1 87 ? 16.581 8.263 -16.057 1.00 95.69 87 ASN A CA 1
ATOM 645 C C . ASN A 1 87 ? 17.271 6.906 -16.293 1.00 95.69 87 ASN A C 1
ATOM 647 O O . ASN A 1 87 ? 18.194 6.830 -17.102 1.00 95.69 87 ASN A O 1
ATOM 651 N N . VAL A 1 88 ? 16.864 5.853 -15.575 1.00 96.56 88 VAL A N 1
ATOM 652 C CA . VAL A 1 88 ? 17.500 4.523 -15.615 1.00 96.56 88 VAL A CA 1
ATOM 653 C C . VAL A 1 88 ? 16.546 3.468 -16.162 1.00 96.56 88 VAL A C 1
ATOM 655 O O . VAL A 1 88 ? 16.962 2.617 -16.947 1.00 96.56 88 VAL A O 1
ATOM 658 N N . LEU A 1 89 ? 15.272 3.518 -15.765 1.00 96.50 89 LEU A N 1
ATOM 659 C CA . LEU A 1 89 ? 14.259 2.548 -16.164 1.00 96.50 89 LEU A CA 1
ATOM 660 C C . LEU A 1 89 ? 13.129 3.213 -16.955 1.00 96.50 89 LEU A C 1
ATOM 662 O O . LEU A 1 89 ? 12.744 4.345 -16.661 1.00 96.50 89 LEU A O 1
ATOM 666 N N . PRO A 1 90 ? 12.564 2.506 -17.946 1.00 97.44 90 PRO A N 1
ATOM 667 C CA . PRO A 1 90 ? 11.484 3.044 -18.752 1.00 97.44 90 PRO A CA 1
ATOM 668 C C . PRO A 1 90 ? 10.158 3.079 -17.956 1.00 97.44 90 PRO A C 1
ATOM 670 O O . PRO A 1 90 ? 9.917 2.189 -17.131 1.00 97.44 90 PRO A O 1
ATOM 673 N N . PRO A 1 91 ? 9.270 4.066 -18.193 1.00 96.50 91 PRO A N 1
ATOM 674 C CA . PRO A 1 91 ? 8.000 4.210 -17.469 1.00 96.50 91 PRO A CA 1
ATOM 675 C C . PRO A 1 91 ? 7.080 2.981 -17.523 1.00 96.50 91 PRO A C 1
ATOM 677 O O . PRO A 1 91 ? 6.293 2.756 -16.608 1.00 96.50 91 PRO A O 1
ATOM 680 N N . GLU A 1 92 ? 7.189 2.151 -18.559 1.00 97.88 92 GLU A N 1
ATOM 681 C CA . GLU A 1 92 ? 6.423 0.911 -18.718 1.00 97.88 92 GLU A CA 1
ATOM 682 C C . GLU A 1 92 ? 6.739 -0.113 -17.617 1.00 97.88 92 GLU A C 1
ATOM 684 O O . GLU A 1 92 ? 5.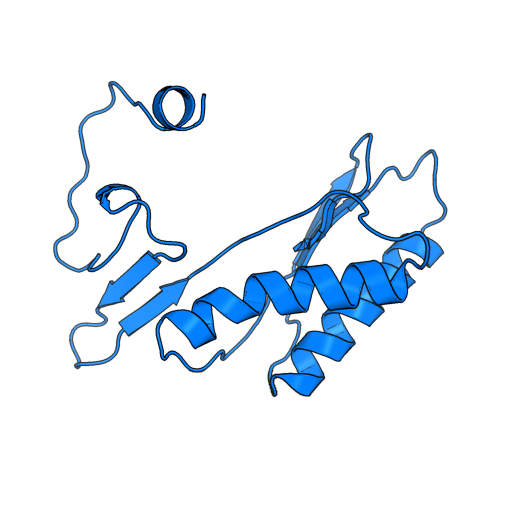898 -0.946 -17.277 1.00 97.88 92 GLU A O 1
ATOM 689 N N . VAL A 1 93 ? 7.938 -0.056 -17.027 1.00 97.75 93 VAL A N 1
ATOM 690 C CA . VAL A 1 93 ? 8.271 -0.872 -15.854 1.00 97.75 93 VAL A CA 1
ATOM 691 C C . VAL A 1 93 ? 7.486 -0.374 -14.642 1.00 97.75 93 VAL A C 1
ATOM 693 O O . VAL A 1 93 ? 6.830 -1.181 -13.990 1.00 97.75 93 VAL A O 1
ATOM 696 N N . ALA A 1 94 ? 7.453 0.939 -14.389 1.00 97.00 94 ALA A N 1
ATOM 697 C CA . ALA A 1 94 ? 6.633 1.519 -13.321 1.00 97.00 94 ALA A CA 1
ATOM 698 C C . ALA A 1 94 ? 5.139 1.216 -13.512 1.00 97.00 94 ALA A C 1
ATOM 700 O O . ALA A 1 94 ? 4.448 0.887 -12.551 1.00 97.00 94 ALA A O 1
ATOM 701 N N . GLN A 1 95 ? 4.645 1.258 -14.754 1.00 97.56 95 GLN A N 1
ATOM 702 C CA . GLN A 1 95 ? 3.272 0.873 -15.074 1.00 97.56 95 GLN A CA 1
ATOM 703 C C . GLN A 1 95 ? 2.971 -0.562 -14.627 1.00 97.56 95 GLN A C 1
ATOM 705 O O . GLN A 1 95 ? 1.976 -0.777 -13.941 1.00 97.56 95 GLN A O 1
ATOM 710 N N . LYS A 1 96 ? 3.837 -1.531 -14.954 1.00 98.38 96 LYS A N 1
ATOM 711 C CA . LYS A 1 96 ? 3.661 -2.932 -14.534 1.00 98.38 96 LYS A CA 1
ATOM 712 C C . LYS A 1 96 ? 3.660 -3.094 -13.017 1.00 98.38 96 LYS A C 1
ATOM 714 O O . LYS A 1 96 ? 2.846 -3.851 -12.499 1.00 98.38 96 LYS A O 1
ATOM 719 N N . ILE A 1 97 ? 4.528 -2.360 -12.320 1.00 97.75 97 ILE A N 1
ATOM 720 C CA . ILE A 1 97 ? 4.575 -2.336 -10.851 1.00 97.75 97 ILE A CA 1
ATOM 721 C C . ILE A 1 97 ? 3.234 -1.856 -10.288 1.00 97.75 97 ILE A C 1
ATOM 723 O O . ILE A 1 97 ? 2.606 -2.539 -9.481 1.00 97.75 97 ILE A O 1
ATOM 727 N N . VAL A 1 98 ? 2.737 -0.717 -10.769 1.00 97.81 98 VAL A N 1
ATOM 728 C CA . VAL A 1 98 ? 1.449 -0.167 -10.325 1.00 97.81 98 VAL A CA 1
ATOM 729 C C . VAL A 1 98 ? 0.279 -1.085 -10.708 1.00 97.81 98 VAL A C 1
ATOM 731 O O . VAL A 1 98 ? -0.674 -1.217 -9.940 1.00 97.81 98 VAL A O 1
ATOM 734 N N . ASP A 1 99 ? 0.333 -1.751 -11.862 1.00 98.38 99 ASP A N 1
ATOM 735 C CA . ASP A 1 99 ? -0.676 -2.729 -12.282 1.00 98.38 99 ASP A CA 1
ATOM 736 C C . ASP A 1 99 ? -0.706 -3.950 -11.356 1.00 98.38 99 ASP A C 1
ATOM 738 O O . ASP A 1 99 ? -1.790 -4.432 -11.020 1.00 98.38 99 ASP A O 1
ATOM 742 N N . GLY A 1 100 ? 0.460 -4.397 -10.887 1.00 98.19 100 GLY A N 1
ATOM 743 C CA . GLY A 1 100 ? 0.578 -5.426 -9.863 1.00 98.19 100 GLY A CA 1
ATOM 744 C C . GLY A 1 100 ? -0.086 -5.008 -8.552 1.00 98.19 100 GLY A C 1
ATOM 745 O O . GLY A 1 100 ? -0.961 -5.708 -8.041 1.00 98.19 100 GLY A O 1
ATOM 746 N N . GLY A 1 101 ? 0.239 -3.812 -8.055 1.00 97.88 101 GLY A N 1
ATOM 747 C CA . GLY A 1 101 ? -0.392 -3.273 -6.847 1.00 97.88 101 GLY A CA 1
ATOM 748 C C . GLY A 1 101 ? -1.912 -3.128 -6.989 1.00 97.88 101 GLY A C 1
ATOM 749 O O . GLY A 1 101 ? -2.675 -3.486 -6.088 1.00 97.88 101 GLY A O 1
ATOM 750 N N . ARG A 1 102 ? -2.386 -2.699 -8.167 1.00 98.31 102 ARG A N 1
ATOM 751 C CA . ARG A 1 102 ? -3.821 -2.615 -8.474 1.00 98.31 102 ARG A CA 1
ATOM 752 C C . ARG A 1 102 ? -4.496 -3.986 -8.482 1.00 98.31 102 ARG A C 1
ATOM 754 O O . ARG A 1 102 ? -5.627 -4.088 -8.011 1.00 98.31 102 ARG A O 1
ATOM 761 N N . ALA A 1 103 ? -3.833 -5.020 -8.998 1.00 98.56 103 ALA A N 1
ATOM 762 C CA . ALA A 1 103 ? -4.360 -6.382 -8.980 1.00 98.56 103 ALA A CA 1
ATOM 763 C C . ALA A 1 103 ? -4.536 -6.893 -7.542 1.00 98.56 103 ALA A C 1
ATOM 765 O O . ALA A 1 103 ? -5.615 -7.377 -7.206 1.00 98.56 103 ALA A O 1
ATOM 766 N N . ALA A 1 104 ? -3.540 -6.695 -6.673 1.00 98.25 104 ALA A N 1
ATOM 767 C CA . ALA A 1 104 ? -3.637 -7.055 -5.255 1.00 98.25 104 ALA A CA 1
ATOM 768 C C . ALA A 1 104 ? -4.753 -6.278 -4.528 1.00 98.25 104 ALA A C 1
ATOM 770 O O . ALA A 1 104 ? -5.555 -6.866 -3.803 1.00 98.25 104 ALA A O 1
ATOM 771 N N . CYS A 1 105 ? -4.885 -4.972 -4.786 1.00 98.19 105 CYS A N 1
ATOM 772 C CA . CYS A 1 105 ? -5.997 -4.167 -4.266 1.00 98.19 105 CYS A CA 1
ATOM 773 C C . CYS A 1 105 ? -7.362 -4.726 -4.700 1.00 98.19 105 CYS A C 1
ATOM 775 O O . CYS A 1 105 ? -8.281 -4.841 -3.889 1.00 98.19 105 CYS A O 1
ATOM 777 N N . HIS A 1 106 ? -7.490 -5.108 -5.973 1.00 98.19 106 HIS A N 1
ATOM 778 C CA . HIS A 1 106 ? -8.721 -5.683 -6.503 1.00 98.19 106 HIS A CA 1
ATOM 779 C C . HIS A 1 106 ? -9.041 -7.044 -5.863 1.00 98.19 106 HIS A C 1
ATOM 781 O O . HIS A 1 106 ? -10.197 -7.294 -5.524 1.00 98.19 106 HIS A O 1
ATOM 787 N N . GLU A 1 107 ? -8.035 -7.895 -5.632 1.00 98.06 107 GLU A N 1
ATOM 788 C CA . GLU A 1 107 ? -8.184 -9.154 -4.884 1.00 98.06 107 GLU A CA 1
ATOM 789 C C . GLU A 1 107 ? -8.654 -8.914 -3.435 1.00 98.06 107 GLU A C 1
ATOM 791 O O . GLU A 1 107 ? -9.490 -9.662 -2.929 1.00 98.06 107 GLU A O 1
ATOM 796 N N . ALA A 1 108 ? -8.204 -7.829 -2.796 1.00 97.81 108 ALA A N 1
ATOM 797 C CA . ALA A 1 108 ? -8.659 -7.398 -1.471 1.00 97.81 108 ALA A CA 1
ATOM 798 C C . ALA A 1 108 ? -10.023 -6.667 -1.475 1.00 97.81 108 ALA A C 1
ATOM 800 O O . ALA A 1 108 ? -10.531 -6.290 -0.416 1.00 97.81 108 ALA A O 1
ATOM 801 N N . GLY A 1 109 ? -10.636 -6.462 -2.646 1.00 98.06 109 GLY A N 1
ATOM 802 C CA . GLY A 1 109 ? -11.940 -5.810 -2.789 1.00 98.06 109 GLY A CA 1
ATOM 803 C C . GLY A 1 109 ? -11.918 -4.286 -2.634 1.00 98.06 109 GLY A C 1
ATOM 804 O O . GLY A 1 109 ? -12.953 -3.695 -2.319 1.00 98.06 109 GLY A O 1
ATOM 805 N N . ILE A 1 110 ? -10.766 -3.645 -2.850 1.00 98.31 110 ILE A N 1
ATOM 806 C CA . ILE A 1 110 ? -10.586 -2.191 -2.748 1.00 98.31 110 ILE A CA 1
ATOM 807 C C . ILE A 1 110 ? -10.047 -1.593 -4.051 1.00 98.31 110 ILE A C 1
ATOM 809 O O . ILE A 1 110 ? -9.509 -2.279 -4.917 1.00 98.31 110 ILE A O 1
ATOM 813 N N . SER A 1 111 ? -10.184 -0.275 -4.193 1.00 97.44 111 SER A N 1
ATOM 814 C CA . SER A 1 111 ? -9.578 0.466 -5.302 1.00 97.44 111 SER A CA 1
ATOM 815 C C . SER A 1 111 ? -8.219 1.035 -4.907 1.00 97.44 111 SER A C 1
ATOM 817 O O . SER A 1 111 ? -8.079 1.605 -3.824 1.00 97.44 111 SER A O 1
ATOM 819 N N . LEU A 1 112 ? -7.259 0.966 -5.832 1.00 97.31 112 LEU A N 1
ATOM 820 C CA . LEU A 1 112 ? -6.068 1.812 -5.803 1.00 97.31 112 LEU A CA 1
ATOM 821 C C . LEU A 1 112 ? -6.465 3.215 -6.291 1.00 97.31 112 LEU A C 1
ATOM 823 O O . LEU A 1 112 ? -6.631 3.442 -7.490 1.00 97.31 112 LEU A O 1
ATOM 827 N N . ALA A 1 113 ? -6.692 4.131 -5.353 1.00 96.69 113 ALA A N 1
ATOM 828 C CA . ALA A 1 113 ? -7.425 5.384 -5.543 1.00 96.69 113 ALA A CA 1
ATOM 829 C C . ALA A 1 113 ? -6.539 6.593 -5.906 1.00 96.69 113 ALA A C 1
ATOM 831 O O . ALA A 1 113 ? -6.920 7.740 -5.676 1.00 96.69 113 ALA A O 1
ATOM 832 N N . GLY A 1 114 ? -5.360 6.352 -6.476 1.00 94.44 114 GLY A N 1
ATOM 833 C CA . GLY A 1 114 ? -4.367 7.378 -6.789 1.00 94.44 114 GLY A CA 1
ATOM 834 C C . GLY A 1 114 ? -3.069 7.121 -6.040 1.00 94.44 114 GLY A C 1
ATOM 835 O O . GLY A 1 114 ? -2.735 5.970 -5.767 1.00 94.44 114 GLY A O 1
ATOM 836 N N . GLY A 1 115 ? -2.332 8.184 -5.730 1.00 94.94 115 GLY A N 1
ATOM 837 C CA . GLY A 1 115 ? -1.049 8.071 -5.051 1.00 94.94 115 GLY A CA 1
ATOM 838 C C . GLY A 1 115 ? -0.157 9.287 -5.242 1.00 94.94 115 GLY A C 1
ATOM 839 O O . GLY A 1 115 ? -0.577 10.311 -5.785 1.00 94.94 115 GLY A O 1
ATOM 840 N N . HIS A 1 116 ? 1.089 9.145 -4.810 1.00 96.75 116 HIS A N 1
ATOM 841 C CA . HIS A 1 116 ? 2.149 10.113 -5.041 1.00 96.75 116 HIS A CA 1
ATOM 842 C C . HIS A 1 116 ? 3.385 9.419 -5.611 1.00 96.75 116 HIS A C 1
ATOM 844 O O . HIS A 1 116 ? 3.695 8.287 -5.238 1.00 96.75 116 HIS A O 1
ATOM 850 N N . SER A 1 117 ? 4.091 10.105 -6.508 1.00 95.81 117 SER A N 1
ATOM 851 C CA . SER A 1 117 ? 5.299 9.581 -7.138 1.00 95.81 117 SER A CA 1
ATOM 852 C C . SER A 1 117 ? 6.417 10.612 -7.166 1.00 95.81 117 SER A C 1
ATOM 854 O O . SER A 1 117 ? 6.152 11.786 -7.435 1.00 95.81 117 SER A O 1
ATOM 856 N N . ILE A 1 118 ? 7.654 10.160 -6.980 1.00 97.06 118 ILE A N 1
ATOM 857 C CA . ILE A 1 118 ? 8.864 10.985 -7.061 1.00 97.06 118 ILE A CA 1
ATOM 858 C C . ILE A 1 118 ? 9.920 10.329 -7.957 1.00 97.06 118 ILE A C 1
ATOM 860 O O . ILE A 1 118 ? 9.966 9.104 -8.085 1.00 97.06 118 ILE A O 1
ATOM 864 N N . ASP A 1 119 ? 10.793 11.149 -8.545 1.00 96.75 119 ASP A N 1
ATOM 865 C CA . ASP A 1 119 ? 12.055 10.649 -9.098 1.00 96.75 119 ASP A CA 1
ATOM 866 C C . ASP A 1 119 ? 12.951 10.205 -7.934 1.00 96.75 119 ASP A C 1
ATOM 868 O O . ASP A 1 119 ? 13.164 10.962 -6.982 1.00 96.75 119 ASP A O 1
ATOM 872 N N . ALA A 1 120 ? 13.429 8.966 -7.988 1.00 96.00 120 ALA A N 1
ATOM 873 C CA . ALA A 1 120 ? 14.249 8.364 -6.944 1.00 96.00 120 ALA A CA 1
ATOM 874 C C . ALA A 1 120 ? 15.348 7.498 -7.572 1.00 96.00 120 ALA A C 1
ATOM 876 O O . ALA A 1 120 ? 15.086 6.856 -8.583 1.00 96.00 120 ALA A O 1
ATOM 877 N N . PRO A 1 121 ? 16.558 7.414 -6.988 1.00 93.31 121 PRO A N 1
ATOM 878 C CA . PRO A 1 121 ? 17.646 6.608 -7.553 1.00 93.31 121 PRO A CA 1
ATOM 879 C C . PRO A 1 121 ? 17.332 5.110 -7.674 1.00 93.31 121 PRO A C 1
ATOM 881 O O . PRO A 1 121 ? 17.908 4.434 -8.524 1.00 93.31 121 PRO A O 1
ATOM 884 N N . GLU A 1 122 ? 16.427 4.601 -6.837 1.00 91.50 122 GLU A N 1
ATOM 885 C CA . GLU A 1 122 ? 16.025 3.195 -6.782 1.00 91.50 122 GLU A CA 1
ATOM 886 C C . GLU A 1 122 ? 14.492 3.066 -6.813 1.00 91.50 122 GLU A C 1
ATOM 888 O O . GLU A 1 122 ? 13.797 3.976 -6.345 1.00 91.50 122 GLU A O 1
ATOM 893 N N . PRO A 1 123 ? 13.940 1.962 -7.357 1.00 91.19 123 PRO A N 1
ATOM 894 C CA . PRO A 1 123 ? 12.502 1.718 -7.325 1.00 91.19 123 PRO A CA 1
ATOM 895 C C . PRO A 1 123 ? 12.008 1.457 -5.896 1.00 91.19 123 PRO A C 1
ATOM 897 O O . PRO A 1 123 ? 12.621 0.687 -5.162 1.00 91.19 123 PRO A O 1
ATOM 900 N N . ILE A 1 124 ? 10.882 2.061 -5.517 1.00 93.38 124 ILE A N 1
ATOM 901 C CA . ILE A 1 124 ? 10.211 1.867 -4.223 1.00 93.38 124 ILE A CA 1
ATOM 902 C C . ILE A 1 124 ? 8.696 1.851 -4.455 1.00 93.38 124 ILE A C 1
ATOM 904 O O . ILE A 1 124 ? 8.207 2.707 -5.193 1.00 93.38 124 ILE A O 1
ATOM 908 N N . LEU A 1 125 ? 7.953 0.931 -3.825 1.00 90.56 125 LEU A N 1
ATOM 909 C CA . LEU A 1 125 ? 6.483 0.893 -3.892 1.00 90.56 125 LEU A CA 1
ATOM 910 C C . LEU A 1 125 ? 5.822 0.586 -2.533 1.00 90.56 125 LEU A C 1
ATOM 912 O O . LEU A 1 125 ? 6.272 -0.343 -1.859 1.00 90.56 125 LEU A O 1
ATOM 916 N N . VAL A 1 126 ? 4.740 1.322 -2.212 1.00 80.00 126 VAL A N 1
ATOM 917 C CA . VAL A 1 126 ? 3.587 0.898 -1.372 1.00 80.00 126 VAL A CA 1
ATOM 918 C C . VAL A 1 126 ? 2.393 0.595 -2.272 1.00 80.00 126 VAL A C 1
ATOM 920 O O . VAL A 1 126 ? 2.039 1.507 -3.066 1.00 80.00 126 VAL A O 1
#

Radius of gyration: 16.4 Å; Cα contacts (8 Å, |Δi|>4): 215; chains: 1; bounding box: 38×28×42 Å

Secondary structure (DSSP, 8-state):
-HHHHS---S-----TTEEE-TTTT-SSEEEE-SSS-EEEE----BS-SSS-HHHHHHHHHHHHHHHHHHTT-----EEEEEEE-TTTS-HHHHHHHHHHHHHHHHHTT--EEEEEEEE-SS-EE-

Mean predicted aligned error: 4.38 Å

Sequence (126 aa):
MLGTILQSELEKFTDPRLLVGNETADDAAVYDLGNGIGIISTTDFFMPIVDDPFDFGRIAATNAISDIFAMGGKPIMAIAILGFPINVLPPEVAQKIVDGGRAACHEAGISLAGGHSIDAPEPILV

InterPro domains:
  IPR004536 Selenophosphate synthetase [PTHR10256] (3-125)
  IPR004536 Selenophosphate synthetase [TIGR00476] (2-124)
  IPR016188 PurM-like, N-terminal domain [PF00586] (26-124)
  IPR036921 PurM-like, N-terminal domain superfamily [G3DSA:3.30.1330.10] (1-126)
  IPR036921 PurM-like, N-terminal domain superfamily [SSF55326] (11-125)

pLDDT: mean 92.27, std 8.39, range [60.41, 98.56]

Solvent-accessible surface area (backbone atoms only — not comparable to full-atom values): 7223 Å² total; per-residue (Å²): 107,69,76,63,71,74,56,71,91,64,85,84,84,82,58,93,45,54,77,36,41,86,89,73,73,56,77,42,32,30,36,53,73,84,78,89,47,70,48,78,50,63,81,43,70,43,61,81,86,51,89,52,43,34,58,32,18,24,51,31,27,44,53,37,52,42,48,40,52,74,74,71,49,76,76,76,64,44,61,34,41,38,31,35,28,75,93,78,46,61,68,69,52,56,49,36,21,52,51,15,25,39,50,34,29,49,75,69,73,27,49,62,75,52,66,52,75,46,83,28,96,53,53,32,35,49

Nearest PDB structures (foldseek):
  3u0o-assembly1_A  TM=9.179E-01  e=4.166E-17  Escherichia coli K-12
  3u0o-assembly1_B  TM=8.997E-01  e=5.022E-16  Escherichia coli K-12
  2yye-assembly1_A  TM=9.201E-01  e=2.996E-10  Aquifex aeolicus VF5
  2yye-assembly1_B  TM=9.211E-01  e=3.894E-10  Aquifex aeolicus VF5
  2zod-assembly1_B  TM=9.111E-01  e=6.955E-09  Aquifex aeolicus